Protein AF-K1MKS0-F1 (afdb_monomer_lite)

Foldseek 3Di:
DDWDAAPQVRDIGDLVQFDWDQDPVVRDIDGDNHGPVRVVVVVVVVVVVVCVVCVVVVVVVVVVVCVVCVVVVVVVVVVVLVVCVVVVPLVNLLVVCCVPVVDDPCPVDVVVSVVSVVVVVVVVVVVVCVVPVPD

pLDDT: mean 91.1, std 7.2, range [54.47, 96.5]

Radius of gyration: 26.0 Å; chains: 1; bounding box: 53×48×71 Å

Organism: NCBI:txid883096

Sequence (135 aa):
MKQKKCPICNEVKSIESFDRYFSKERQKYRPQNYCKSCMRIEANRRAKAYYQKNKQKVLTYAKAYRERNKQVLTEKSKLKKRKYRTILKDCYVRTLIKNRDNYENILSEPKMIELYKANILLQRIKRKINKYGKK

Secondary structure (DSSP, 8-state):
--EEE-TTT--EEEGGGS-EEEETTTTEEEE-SS-HHHHHHHHHHHHHHHHHHTHHHHHHHHHHHHHHTHHHHHHHHHHHHHHHHHHT-HHHHHHHHHHHH----TTS-HHHHHHHHHHHHHHHHHHHHHHHS--

Structure (mmCIF, N/CA/C/O backbone):
data_AF-K1MKS0-F1
#
_entry.id   AF-K1MKS0-F1
#
loop_
_atom_site.group_PDB
_atom_site.id
_atom_site.type_symbol
_atom_site.label_atom_id
_atom_site.label_alt_id
_atom_site.label_comp_id
_atom_site.label_asym_id
_atom_site.label_entity_id
_atom_site.label_seq_id
_atom_site.pdbx_PDB_ins_code
_atom_site.Cartn_x
_atom_site.Cartn_y
_atom_site.Cartn_z
_atom_site.occupancy
_atom_site.B_iso_or_equiv
_atom_site.auth_seq_id
_atom_site.auth_comp_id
_atom_site.auth_asym_id
_atom_site.auth_atom_id
_atom_site.pdbx_PDB_model_num
ATOM 1 N N . MET A 1 1 ? 9.350 -27.139 -28.343 1.00 65.94 1 MET A N 1
ATOM 2 C CA . MET A 1 1 ? 8.797 -26.003 -27.559 1.00 65.94 1 MET A CA 1
ATOM 3 C C . MET A 1 1 ? 9.319 -24.684 -28.124 1.00 65.94 1 MET A C 1
ATOM 5 O O . MET A 1 1 ? 10.486 -24.633 -28.482 1.00 65.94 1 MET A O 1
ATOM 9 N N . LYS A 1 2 ? 8.501 -23.623 -28.228 1.00 85.75 2 LYS A N 1
ATOM 10 C CA . LYS A 1 2 ? 8.979 -22.312 -28.721 1.00 85.75 2 LYS A CA 1
ATOM 11 C C . LYS A 1 2 ? 9.897 -21.661 -27.675 1.00 85.75 2 LYS A C 1
ATOM 13 O O . LYS A 1 2 ? 9.498 -21.516 -26.519 1.00 85.75 2 LYS A O 1
ATOM 18 N N . GLN A 1 3 ? 11.100 -21.269 -28.084 1.00 91.56 3 GLN A N 1
ATOM 19 C CA . GLN A 1 3 ? 12.106 -20.629 -27.231 1.00 91.56 3 GLN A CA 1
ATOM 20 C C . GLN A 1 3 ? 12.402 -19.206 -27.721 1.00 91.56 3 GLN A C 1
ATOM 22 O O . GLN A 1 3 ? 12.195 -18.884 -28.891 1.00 91.56 3 GLN A O 1
ATOM 27 N N . LYS A 1 4 ? 12.851 -18.335 -26.814 1.00 92.06 4 LYS A N 1
ATOM 28 C CA . LYS A 1 4 ? 13.205 -16.941 -27.101 1.00 92.06 4 LYS A CA 1
ATOM 29 C C . LYS A 1 4 ? 14.410 -16.527 -26.259 1.00 92.06 4 LYS A C 1
ATOM 31 O O . LYS A 1 4 ? 14.463 -16.819 -25.065 1.00 92.06 4 LYS A O 1
ATOM 36 N N . LYS A 1 5 ? 15.358 -15.811 -26.870 1.00 93.12 5 LYS A N 1
ATOM 37 C CA . LYS A 1 5 ? 16.501 -15.206 -26.171 1.00 93.12 5 LYS A CA 1
ATOM 38 C C . LYS A 1 5 ? 16.090 -13.880 -25.536 1.00 93.12 5 LYS A C 1
ATOM 40 O O . LYS A 1 5 ? 15.465 -13.046 -26.193 1.00 93.12 5 LYS A O 1
ATOM 45 N N . CYS A 1 6 ? 16.429 -13.677 -24.265 1.00 92.75 6 CYS A N 1
ATOM 46 C CA . CYS A 1 6 ? 16.228 -12.383 -23.617 1.00 92.75 6 CYS A CA 1
ATOM 47 C C . CYS A 1 6 ? 17.426 -11.451 -23.882 1.00 92.75 6 CYS A C 1
ATOM 49 O O . CYS A 1 6 ? 18.541 -11.836 -23.553 1.00 92.75 6 CYS A O 1
ATOM 51 N N . PRO A 1 7 ? 17.226 -10.211 -24.372 1.00 91.75 7 PRO A N 1
ATOM 52 C CA . PRO A 1 7 ? 18.323 -9.262 -24.615 1.00 91.75 7 PRO A CA 1
ATOM 53 C C . PRO A 1 7 ? 19.055 -8.753 -23.364 1.00 91.75 7 PRO A C 1
ATOM 55 O O . PRO A 1 7 ? 20.118 -8.163 -23.483 1.00 91.75 7 PRO A O 1
ATOM 58 N N . ILE A 1 8 ? 18.467 -8.912 -22.172 1.00 90.38 8 ILE A N 1
ATOM 59 C CA . ILE A 1 8 ? 19.038 -8.388 -20.920 1.00 90.38 8 ILE A CA 1
ATOM 60 C C . ILE A 1 8 ? 19.974 -9.417 -20.286 1.00 90.38 8 ILE A C 1
ATOM 62 O O . ILE A 1 8 ? 21.105 -9.091 -19.955 1.00 90.38 8 ILE A O 1
ATOM 66 N N . CYS A 1 9 ? 19.506 -10.657 -20.108 1.00 92.50 9 CYS A N 1
ATOM 67 C CA . CYS A 1 9 ? 20.315 -11.722 -19.507 1.00 92.50 9 CYS A CA 1
ATOM 68 C C . CYS A 1 9 ? 21.022 -12.609 -20.540 1.00 92.50 9 CYS A C 1
ATOM 70 O O . CYS A 1 9 ? 21.768 -13.495 -20.156 1.00 92.50 9 CYS A O 1
ATOM 72 N N . ASN A 1 10 ? 20.773 -12.410 -21.839 1.00 92.38 10 ASN A N 1
ATOM 73 C CA . ASN A 1 10 ? 21.338 -13.185 -22.950 1.00 92.38 10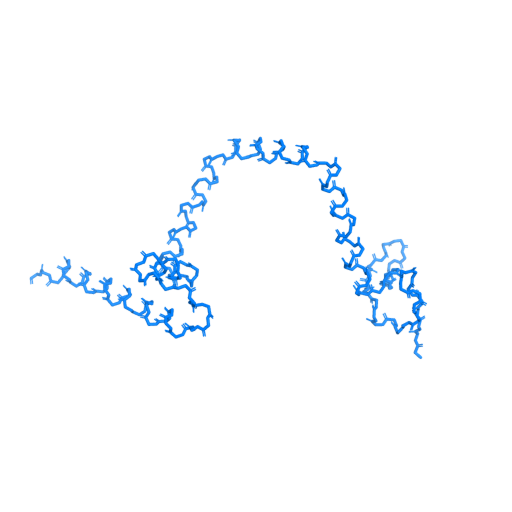 ASN A CA 1
ATOM 74 C C . ASN A 1 10 ? 21.103 -14.707 -22.917 1.00 92.38 10 ASN A C 1
ATOM 76 O O . ASN A 1 10 ? 21.620 -15.422 -23.770 1.00 92.38 10 ASN A O 1
ATOM 80 N N . GLU A 1 11 ? 20.248 -15.198 -22.027 1.00 93.19 11 GLU A N 1
ATOM 81 C CA . GLU A 1 11 ? 19.859 -16.606 -21.945 1.00 93.19 11 GLU A CA 1
ATOM 82 C C . GLU A 1 11 ? 18.701 -16.931 -22.902 1.00 93.19 11 GLU A C 1
ATOM 84 O O . GLU A 1 11 ? 17.778 -16.126 -23.104 1.00 93.19 11 GLU A O 1
ATOM 89 N N . VAL A 1 12 ? 18.720 -18.147 -23.455 1.00 93.50 12 VAL A N 1
ATOM 90 C CA . VAL A 1 12 ? 17.604 -18.730 -24.210 1.00 93.50 12 VAL A CA 1
ATOM 91 C C . VAL A 1 12 ? 16.639 -19.384 -23.225 1.00 93.50 12 VAL A C 1
ATOM 93 O O . VAL A 1 12 ? 17.030 -20.247 -22.447 1.00 93.50 12 VAL A O 1
ATOM 96 N N . LYS A 1 13 ? 15.371 -18.963 -23.236 1.00 92.69 13 LYS A N 1
ATOM 97 C CA . LYS A 1 13 ? 14.342 -19.466 -22.315 1.00 92.69 13 LYS A CA 1
ATOM 98 C C . LYS A 1 13 ? 13.095 -19.920 -23.062 1.00 92.69 13 LYS A C 1
ATOM 100 O O . LYS A 1 13 ? 12.857 -19.520 -24.204 1.00 92.69 13 LYS A O 1
ATOM 105 N N . SER A 1 14 ? 12.262 -20.725 -22.400 1.00 93.81 14 SER A N 1
ATOM 106 C CA . SER A 1 14 ? 10.932 -21.077 -22.917 1.00 93.81 14 SER A CA 1
ATOM 107 C C . SER A 1 14 ? 10.058 -19.823 -23.053 1.00 93.81 14 SER A C 1
ATOM 109 O O . SER A 1 14 ? 10.209 -18.861 -22.294 1.00 93.81 14 SER A O 1
ATOM 111 N N . ILE A 1 15 ? 9.108 -19.830 -23.992 1.00 91.56 15 ILE A N 1
ATOM 112 C CA . ILE A 1 15 ? 8.195 -18.697 -24.210 1.00 91.56 15 ILE A CA 1
ATOM 113 C C . ILE A 1 15 ? 7.349 -18.344 -22.970 1.00 91.56 15 ILE A C 1
ATOM 115 O O . ILE A 1 15 ? 6.889 -17.213 -22.847 1.00 91.56 15 ILE A O 1
ATOM 119 N N . GLU A 1 16 ? 7.138 -19.290 -22.054 1.00 91.44 16 GLU A N 1
ATOM 120 C CA . GLU A 1 16 ? 6.330 -19.118 -20.835 1.00 91.44 16 GLU A CA 1
ATOM 121 C C . GLU A 1 16 ? 7.027 -18.237 -19.794 1.00 91.44 16 GLU A C 1
ATOM 123 O O . GLU A 1 16 ? 6.381 -17.588 -18.967 1.00 91.44 16 GLU A O 1
ATOM 128 N N . SER A 1 17 ? 8.356 -18.150 -19.883 1.00 92.19 17 SER A N 1
ATOM 129 C CA . SER A 1 17 ? 9.182 -17.255 -19.070 1.00 92.19 17 SER A CA 1
ATOM 130 C C . SER A 1 17 ? 9.073 -15.776 -19.479 1.00 92.19 17 SER A C 1
ATOM 132 O O . SER A 1 17 ? 9.716 -14.916 -18.869 1.00 92.19 17 SER A O 1
ATOM 134 N N . PHE A 1 18 ? 8.249 -15.465 -20.487 1.00 94.31 18 PHE A N 1
ATOM 135 C CA . PHE A 1 18 ? 7.948 -14.120 -20.971 1.00 94.31 18 PHE A CA 1
ATOM 136 C C . PHE A 1 18 ? 6.461 -13.825 -20.755 1.00 94.31 18 PHE A C 1
ATOM 138 O O . PHE A 1 18 ? 5.598 -14.644 -21.075 1.00 94.31 18 PHE A O 1
ATOM 145 N N . ASP A 1 19 ? 6.142 -12.643 -20.228 1.00 92.69 19 ASP A N 1
ATOM 146 C CA . ASP A 1 19 ? 4.749 -12.192 -20.171 1.00 92.69 19 ASP A CA 1
ATOM 147 C C . ASP A 1 19 ? 4.206 -11.931 -21.576 1.00 92.69 19 ASP A C 1
ATOM 149 O O . ASP A 1 19 ? 4.962 -11.698 -22.521 1.00 92.69 19 ASP A O 1
ATOM 153 N N . ARG A 1 20 ? 2.883 -11.969 -21.729 1.00 93.44 20 ARG A N 1
ATOM 154 C CA . ARG A 1 20 ? 2.216 -11.688 -23.002 1.00 93.44 20 ARG A CA 1
ATOM 155 C C . ARG A 1 20 ? 1.560 -10.313 -22.956 1.00 93.44 20 ARG A C 1
ATOM 157 O O . ARG A 1 20 ? 0.990 -9.930 -21.943 1.00 93.44 20 ARG A O 1
ATOM 164 N N . TYR A 1 21 ? 1.613 -9.588 -24.065 1.00 92.94 21 TYR A N 1
ATOM 165 C CA . TYR A 1 21 ? 0.864 -8.352 -24.266 1.00 92.94 21 TYR A CA 1
ATOM 166 C C . TYR A 1 21 ? -0.021 -8.467 -25.498 1.00 92.94 21 TYR A C 1
ATOM 168 O O . TYR A 1 21 ? 0.303 -9.185 -26.445 1.00 92.94 21 TYR A O 1
ATOM 176 N N . PHE A 1 22 ? -1.145 -7.761 -25.483 1.00 96.31 22 PHE A N 1
ATOM 177 C CA . PHE A 1 22 ? -2.039 -7.695 -26.627 1.00 96.31 22 PHE A CA 1
ATOM 178 C C . PHE A 1 22 ? -1.531 -6.651 -27.630 1.00 96.31 22 PHE A C 1
ATOM 180 O O . PHE A 1 22 ? -1.387 -5.476 -27.292 1.00 96.31 22 PHE A O 1
ATOM 187 N N . SER A 1 23 ? -1.234 -7.072 -28.861 1.00 95.56 23 SER A N 1
ATOM 188 C CA . SER A 1 23 ? -0.845 -6.175 -29.953 1.00 95.56 23 SER A CA 1
ATOM 189 C C . SER A 1 23 ? -2.092 -5.759 -30.724 1.00 95.56 23 SER A C 1
ATOM 191 O O . SER A 1 23 ? -2.660 -6.581 -31.439 1.00 95.56 23 SER A O 1
ATOM 193 N N . LYS A 1 24 ? -2.495 -4.487 -30.594 1.00 95.25 24 LYS A N 1
ATOM 194 C CA . LYS A 1 24 ? -3.683 -3.937 -31.271 1.00 95.25 24 LYS A CA 1
ATOM 195 C C . LYS A 1 24 ? -3.571 -4.007 -32.796 1.00 95.25 24 LYS A C 1
ATOM 197 O O . LYS A 1 24 ? -4.485 -4.489 -33.446 1.00 95.25 24 LYS A O 1
ATOM 202 N N . GLU A 1 25 ? -2.426 -3.623 -33.356 1.00 95.75 25 GLU A N 1
ATOM 203 C CA . GLU A 1 25 ? -2.168 -3.665 -34.808 1.00 95.75 25 GLU A CA 1
ATOM 204 C C . GLU A 1 25 ? -2.350 -5.060 -35.416 1.00 95.75 25 GLU A C 1
ATOM 206 O O . GLU A 1 25 ? -2.732 -5.201 -36.569 1.00 95.75 25 GLU A O 1
ATOM 211 N N . ARG A 1 26 ? -2.050 -6.110 -34.645 1.00 93.75 26 ARG A N 1
ATOM 212 C CA . ARG A 1 26 ? -2.055 -7.500 -35.122 1.00 93.75 26 ARG A CA 1
ATOM 213 C C . ARG A 1 26 ? -3.173 -8.339 -34.513 1.00 93.75 26 ARG A C 1
ATOM 215 O O . ARG A 1 26 ? -3.182 -9.545 -34.740 1.00 93.75 26 ARG A O 1
ATOM 222 N N . GLN A 1 27 ? -4.023 -7.724 -33.688 1.00 95.62 27 GLN A N 1
ATOM 223 C CA . GLN A 1 27 ? -5.137 -8.342 -32.964 1.00 95.62 27 GLN A CA 1
ATOM 224 C C . GLN A 1 27 ? -4.784 -9.692 -32.302 1.00 95.62 27 GLN A C 1
ATOM 226 O O . GLN A 1 27 ? -5.560 -10.642 -32.335 1.00 95.62 27 GLN A O 1
ATOM 231 N N . LYS A 1 28 ? -3.584 -9.813 -31.707 1.00 96.38 28 LYS A N 1
ATOM 232 C CA . LYS A 1 28 ? -3.138 -11.058 -31.048 1.00 96.38 28 LYS A CA 1
ATOM 233 C C . LYS A 1 28 ? -2.183 -10.839 -29.883 1.00 96.38 28 LYS A C 1
ATOM 235 O O . LYS A 1 28 ? -1.435 -9.857 -29.841 1.00 96.38 28 LYS A O 1
ATOM 240 N N . TYR A 1 29 ? -2.152 -11.804 -28.963 1.00 95.12 29 TYR A N 1
ATOM 241 C CA . TYR A 1 29 ? -1.191 -11.830 -27.862 1.00 95.12 29 TYR A CA 1
ATOM 242 C C . TYR A 1 29 ? 0.212 -12.198 -28.342 1.00 95.12 29 TYR A C 1
ATOM 244 O O . TYR A 1 29 ? 0.409 -13.148 -29.102 1.00 95.12 29 TYR A O 1
ATOM 252 N N . ARG A 1 30 ? 1.208 -11.452 -27.863 1.00 93.50 30 ARG A N 1
ATOM 253 C CA . ARG A 1 30 ? 2.621 -11.644 -28.191 1.00 93.50 30 ARG A CA 1
ATOM 254 C C . ARG A 1 30 ? 3.472 -11.683 -26.928 1.00 93.50 30 ARG A C 1
ATOM 256 O O . ARG A 1 30 ? 3.180 -10.953 -25.985 1.00 93.50 30 ARG A O 1
ATOM 263 N N . PRO A 1 31 ? 4.535 -12.497 -26.901 1.00 92.81 31 PRO A N 1
ATOM 264 C CA . PRO A 1 31 ? 5.480 -12.489 -25.796 1.00 92.81 31 PRO A CA 1
ATOM 265 C C . PRO A 1 31 ? 6.270 -11.175 -25.778 1.00 92.81 31 PRO A C 1
ATOM 267 O O . PRO A 1 31 ? 6.756 -10.714 -26.815 1.00 92.81 31 PRO A O 1
ATOM 270 N N . GLN A 1 32 ? 6.431 -10.612 -24.586 1.00 91.75 32 GLN A N 1
ATOM 271 C CA . GLN A 1 32 ? 7.256 -9.445 -24.291 1.00 91.75 32 GLN A CA 1
ATOM 272 C C . GLN A 1 32 ? 8.715 -9.660 -24.703 1.00 91.75 32 GLN A C 1
ATOM 274 O O . GLN A 1 32 ? 9.177 -10.792 -24.861 1.00 91.75 32 GLN A O 1
ATOM 279 N N . ASN A 1 33 ? 9.463 -8.569 -24.877 1.00 90.88 33 ASN A N 1
ATOM 280 C CA . ASN A 1 33 ? 10.874 -8.622 -25.285 1.00 90.88 33 ASN A CA 1
ATOM 281 C C . ASN A 1 33 ? 11.794 -9.188 -24.201 1.00 90.88 33 ASN A C 1
ATOM 283 O O . ASN A 1 33 ? 12.753 -9.890 -24.518 1.00 90.88 33 ASN A O 1
ATOM 287 N N . TYR A 1 34 ? 11.485 -8.919 -22.936 1.00 92.81 34 TYR A N 1
ATOM 288 C CA . TYR A 1 34 ? 12.316 -9.303 -21.803 1.00 92.81 34 TYR A CA 1
ATOM 289 C C . TYR A 1 34 ? 11.687 -10.445 -21.014 1.00 92.81 34 TYR A C 1
ATOM 291 O O . TYR A 1 34 ? 10.464 -10.548 -20.919 1.00 92.81 34 TYR A O 1
ATOM 299 N N . CYS A 1 35 ? 12.542 -11.280 -20.425 1.00 93.69 35 CYS A N 1
ATOM 300 C CA . CYS A 1 35 ? 12.118 -12.325 -19.506 1.00 93.69 35 CYS A CA 1
ATOM 301 C C . CYS A 1 35 ? 11.422 -11.705 -18.279 1.00 93.69 35 CYS A C 1
ATOM 303 O O . CYS A 1 35 ? 11.742 -10.572 -17.916 1.00 93.69 35 CYS A O 1
ATOM 305 N N . LYS A 1 36 ? 10.504 -12.414 -17.607 1.00 92.50 36 LYS A N 1
ATOM 306 C CA . LYS A 1 36 ? 9.743 -11.860 -16.461 1.00 92.50 36 LYS A CA 1
ATOM 307 C C . LYS A 1 36 ? 10.640 -11.288 -15.357 1.00 92.50 36 LYS A C 1
ATOM 309 O O . LYS A 1 36 ? 10.396 -10.183 -14.872 1.00 92.50 36 LYS A O 1
ATOM 314 N N . SER A 1 37 ? 11.709 -12.001 -14.992 1.00 91.81 37 SER A N 1
ATOM 315 C CA . SER A 1 37 ? 12.665 -11.527 -13.981 1.00 91.81 37 SER A CA 1
ATOM 316 C C . SER A 1 37 ? 13.410 -10.272 -14.449 1.00 91.81 37 SER A C 1
ATOM 318 O O . SER A 1 37 ? 13.439 -9.267 -13.739 1.00 91.81 37 SER A O 1
ATOM 320 N N . CYS A 1 38 ? 13.919 -10.296 -15.680 1.00 93.75 38 CYS A N 1
ATOM 321 C CA . CYS A 1 38 ? 14.634 -9.198 -16.327 1.00 93.75 38 CYS A CA 1
ATOM 322 C C . CYS A 1 38 ? 13.766 -7.935 -16.455 1.00 93.75 38 CYS A C 1
ATOM 324 O O . CYS A 1 38 ? 14.209 -6.826 -16.165 1.00 93.75 38 CYS A O 1
ATOM 326 N N . MET A 1 39 ? 12.507 -8.107 -16.868 1.00 91.19 39 MET A N 1
ATOM 327 C CA . MET A 1 39 ? 11.550 -7.027 -17.089 1.00 91.19 39 MET A CA 1
ATOM 328 C C . MET A 1 39 ? 11.315 -6.227 -15.809 1.00 91.19 39 MET A C 1
ATOM 330 O O . MET A 1 39 ? 11.332 -4.997 -15.844 1.00 91.19 39 MET A O 1
ATOM 334 N N . ARG A 1 40 ? 11.120 -6.914 -14.676 1.00 88.69 40 ARG A N 1
ATOM 335 C CA . ARG A 1 40 ? 10.876 -6.257 -13.387 1.00 88.69 40 ARG A CA 1
ATOM 336 C C . ARG A 1 40 ? 12.095 -5.473 -12.907 1.00 88.69 40 ARG A C 1
ATOM 338 O O . ARG A 1 40 ? 11.946 -4.343 -12.447 1.00 88.69 40 ARG A O 1
ATOM 345 N N . ILE A 1 41 ? 13.289 -6.050 -13.044 1.00 91.88 41 ILE A N 1
ATOM 346 C CA . ILE A 1 41 ? 14.549 -5.384 -12.684 1.00 91.88 41 ILE A CA 1
ATOM 347 C C . ILE A 1 41 ? 14.725 -4.112 -13.519 1.00 91.88 41 ILE A C 1
ATOM 349 O O . ILE A 1 41 ? 14.949 -3.033 -12.970 1.00 91.88 41 ILE A O 1
ATOM 353 N N . GLU A 1 42 ? 14.539 -4.213 -14.833 1.00 91.00 42 GLU A N 1
ATOM 354 C CA . GLU A 1 42 ? 14.724 -3.085 -15.741 1.00 91.00 42 GLU A CA 1
ATOM 355 C C . GLU A 1 42 ? 13.660 -1.994 -15.557 1.00 91.00 42 GLU A C 1
ATOM 357 O O . GLU A 1 42 ? 13.962 -0.800 -15.604 1.00 91.00 42 GLU A O 1
ATOM 362 N N . ALA A 1 43 ? 12.408 -2.376 -15.295 1.00 90.62 43 ALA A N 1
ATOM 363 C CA . ALA A 1 43 ? 11.352 -1.431 -14.945 1.00 90.62 43 ALA A CA 1
ATOM 364 C C . ALA A 1 43 ? 11.704 -0.643 -13.673 1.00 90.62 43 ALA A C 1
ATOM 366 O O . ALA A 1 43 ? 11.612 0.586 -13.670 1.00 90.62 43 ALA A O 1
ATOM 367 N N . ASN A 1 44 ? 12.187 -1.326 -12.629 1.00 92.88 44 ASN A N 1
ATOM 368 C CA . ASN A 1 44 ? 12.623 -0.686 -11.388 1.00 92.88 44 ASN A CA 1
ATOM 369 C C . ASN A 1 44 ? 13.823 0.244 -11.607 1.00 92.88 44 ASN A C 1
ATOM 371 O O . ASN A 1 44 ? 13.842 1.354 -11.073 1.00 92.88 44 ASN A O 1
ATOM 375 N N . ARG A 1 45 ? 14.802 -0.174 -12.421 1.00 94.25 45 ARG A N 1
ATOM 376 C CA . ARG A 1 45 ? 15.973 0.643 -12.770 1.00 94.25 45 ARG A CA 1
ATOM 377 C C . ARG A 1 45 ? 15.553 1.948 -13.446 1.00 94.25 45 ARG A C 1
ATOM 379 O O . ARG A 1 45 ? 15.934 3.024 -12.985 1.00 94.25 45 ARG A O 1
ATOM 386 N N . ARG A 1 46 ? 14.716 1.863 -14.486 1.00 93.31 46 ARG A N 1
ATOM 387 C CA . ARG A 1 46 ? 14.205 3.038 -15.214 1.00 93.31 46 ARG A CA 1
ATOM 388 C C . ARG A 1 46 ? 13.367 3.946 -14.320 1.00 93.31 46 ARG A C 1
ATOM 390 O O . ARG A 1 46 ? 13.558 5.159 -14.348 1.00 93.31 46 ARG A O 1
ATOM 397 N N . ALA A 1 47 ? 12.495 3.376 -13.489 1.00 94.56 47 ALA A N 1
ATOM 398 C CA . ALA A 1 47 ? 11.695 4.143 -12.537 1.00 94.56 47 ALA A CA 1
ATOM 399 C C . ALA A 1 47 ? 12.575 4.897 -11.526 1.00 94.56 47 ALA A C 1
ATOM 401 O O . ALA A 1 47 ? 12.356 6.085 -11.285 1.00 94.56 47 ALA A O 1
ATOM 402 N N . LYS A 1 48 ? 13.612 4.244 -10.981 1.00 95.44 48 LYS A N 1
ATOM 403 C CA . LYS A 1 48 ? 14.571 4.873 -10.061 1.00 95.44 48 LYS A CA 1
ATOM 404 C C . LYS A 1 48 ? 15.336 6.007 -10.744 1.00 95.44 48 LYS A C 1
ATOM 406 O O . LYS A 1 48 ? 15.420 7.093 -10.178 1.00 95.44 48 LYS A O 1
ATOM 411 N N . ALA A 1 49 ? 15.845 5.785 -11.956 1.00 95.75 49 ALA A N 1
ATOM 412 C CA . ALA A 1 49 ? 16.552 6.809 -12.726 1.00 95.75 49 ALA A CA 1
ATOM 413 C C . ALA A 1 49 ? 15.655 8.022 -13.024 1.00 95.75 49 ALA A C 1
ATOM 415 O O . ALA A 1 49 ? 16.053 9.165 -12.795 1.00 95.75 49 ALA A O 1
ATOM 416 N N . TYR A 1 50 ? 14.412 7.778 -13.452 1.00 95.38 50 TYR A N 1
ATOM 417 C CA . TYR A 1 50 ? 13.428 8.833 -13.679 1.00 95.38 50 TYR A CA 1
ATOM 418 C C . TYR A 1 50 ? 13.134 9.623 -12.401 1.00 95.38 50 TYR A C 1
ATOM 420 O O . TYR A 1 50 ? 13.133 10.855 -12.433 1.00 95.38 50 TYR A O 1
ATOM 428 N N . TYR A 1 51 ? 12.914 8.934 -11.276 1.00 94.69 51 TYR A N 1
ATOM 429 C CA . TYR A 1 51 ? 12.650 9.585 -9.996 1.00 94.69 51 TYR A CA 1
ATOM 430 C C . TYR A 1 51 ? 13.826 10.450 -9.550 1.00 94.69 51 TYR A C 1
ATOM 432 O O . TYR A 1 51 ? 13.600 11.584 -9.150 1.00 94.69 51 TYR A O 1
ATOM 440 N N . GLN A 1 52 ? 15.069 9.970 -9.657 1.00 95.31 52 GLN A N 1
ATOM 441 C CA . GLN A 1 52 ? 16.237 10.771 -9.276 1.00 95.31 52 GLN A CA 1
ATOM 442 C C . GLN A 1 52 ? 16.383 12.014 -10.160 1.00 95.31 52 GLN A C 1
ATOM 444 O O . GLN A 1 52 ? 16.530 13.116 -9.637 1.00 95.31 52 GLN A O 1
ATOM 449 N N . LYS A 1 53 ? 16.233 11.867 -11.483 1.00 96.44 53 LYS A N 1
ATOM 450 C CA . LYS A 1 53 ? 16.299 12.993 -12.429 1.00 96.44 53 LYS A CA 1
ATOM 451 C C . LYS A 1 53 ? 15.194 14.033 -12.197 1.00 96.44 53 LYS A C 1
ATOM 453 O O . LYS A 1 53 ? 15.410 15.219 -12.411 1.00 96.44 53 LYS A O 1
ATOM 458 N N . ASN A 1 54 ? 14.009 13.603 -11.762 1.00 95.31 54 ASN A N 1
ATOM 459 C CA . ASN A 1 54 ? 12.834 14.467 -11.600 1.00 95.31 54 ASN A CA 1
ATOM 460 C C . ASN A 1 54 ? 12.447 14.705 -10.136 1.00 95.31 54 ASN A C 1
ATOM 462 O O . ASN A 1 54 ? 11.345 15.187 -9.867 1.00 95.31 54 ASN A O 1
ATOM 466 N N . LYS A 1 55 ? 13.332 14.381 -9.186 1.00 94.62 55 LYS A N 1
ATOM 467 C CA . LYS A 1 55 ? 13.022 14.334 -7.751 1.00 94.62 55 LYS A CA 1
ATOM 468 C C . LYS A 1 55 ? 12.375 15.627 -7.272 1.00 94.62 55 LYS A C 1
ATOM 470 O O . LYS A 1 55 ? 11.322 15.592 -6.643 1.00 94.62 55 LYS A O 1
ATOM 475 N N . GLN A 1 56 ? 12.954 16.766 -7.648 1.00 94.69 56 GLN A N 1
ATOM 476 C CA . GLN A 1 56 ? 12.445 18.069 -7.236 1.00 94.69 56 GLN A CA 1
ATOM 477 C C . GLN A 1 56 ? 11.047 18.350 -7.795 1.00 94.69 56 GLN A C 1
ATOM 479 O O . GLN A 1 56 ? 10.168 18.746 -7.036 1.00 94.69 56 GLN A O 1
ATOM 484 N N . LYS A 1 57 ? 10.804 18.069 -9.083 1.00 94.88 57 LYS A N 1
ATOM 485 C CA . LYS A 1 57 ? 9.483 18.238 -9.717 1.00 94.88 57 LYS A CA 1
ATOM 486 C C . LYS A 1 57 ? 8.415 17.356 -9.063 1.00 94.88 57 LYS A C 1
ATOM 488 O O . LYS A 1 57 ? 7.283 17.787 -8.865 1.00 94.88 57 LYS A O 1
ATOM 493 N N . VAL A 1 58 ? 8.773 16.124 -8.700 1.00 92.88 58 VAL A N 1
ATOM 494 C CA . VAL A 1 58 ? 7.861 15.204 -8.003 1.00 92.88 58 VAL A CA 1
ATOM 495 C C . VAL A 1 58 ? 7.533 15.721 -6.602 1.00 92.88 58 VAL A C 1
ATOM 497 O O . VAL A 1 58 ? 6.369 15.708 -6.203 1.00 92.88 58 VAL A O 1
ATOM 500 N N . LEU A 1 59 ? 8.532 16.205 -5.860 1.00 94.44 59 LEU A N 1
ATOM 501 C CA . LEU A 1 59 ? 8.336 16.740 -4.512 1.00 94.44 59 LEU A CA 1
ATOM 502 C C . LEU A 1 59 ? 7.506 18.030 -4.513 1.00 94.44 59 LEU A C 1
ATOM 504 O O . LEU A 1 59 ? 6.606 18.166 -3.682 1.00 94.44 59 LEU A O 1
ATOM 508 N N . THR A 1 60 ? 7.752 18.949 -5.451 1.00 96.50 60 THR A N 1
ATOM 509 C CA . THR A 1 60 ? 6.971 20.190 -5.572 1.00 96.50 60 THR A CA 1
ATOM 510 C C . THR A 1 60 ? 5.522 19.893 -5.929 1.00 96.50 60 THR A C 1
ATOM 512 O O . THR A 1 60 ? 4.615 20.385 -5.256 1.00 96.50 60 THR A O 1
ATOM 515 N N . TYR A 1 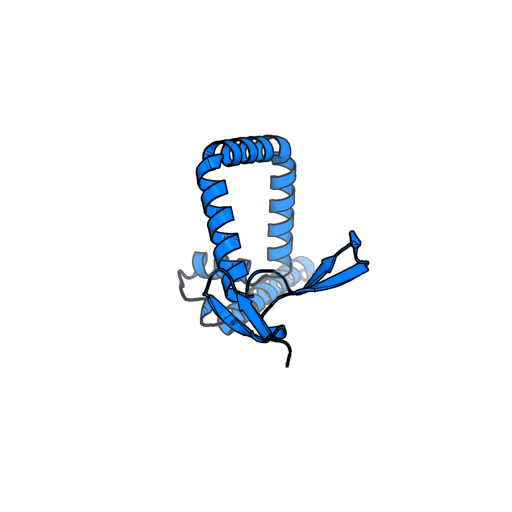61 ? 5.289 19.014 -6.908 1.00 95.12 61 TYR A N 1
ATOM 516 C CA . TYR A 1 61 ? 3.946 18.566 -7.260 1.00 95.12 61 TYR A CA 1
ATOM 517 C C . TYR A 1 61 ? 3.238 17.899 -6.072 1.00 95.12 61 TYR A C 1
ATOM 519 O O . TYR A 1 61 ? 2.089 18.222 -5.769 1.00 95.12 61 TYR A O 1
ATOM 527 N N . ALA A 1 62 ? 3.925 17.008 -5.350 1.00 94.12 62 ALA A N 1
ATOM 528 C CA . ALA A 1 62 ? 3.367 16.331 -4.183 1.00 94.12 62 ALA A CA 1
ATOM 529 C C . ALA A 1 62 ? 2.992 17.313 -3.061 1.00 94.12 62 ALA A C 1
ATOM 531 O O . ALA A 1 62 ? 1.930 17.161 -2.452 1.00 94.12 62 ALA A O 1
ATOM 532 N N . LYS A 1 63 ? 3.824 18.331 -2.802 1.00 95.81 63 LYS A N 1
ATOM 533 C CA . LYS A 1 63 ? 3.526 19.387 -1.824 1.00 95.81 63 LYS A CA 1
ATOM 534 C C . LYS A 1 63 ? 2.310 20.205 -2.260 1.00 95.81 63 LYS A C 1
ATOM 536 O O . LYS A 1 63 ? 1.358 20.316 -1.494 1.00 95.81 63 LYS A O 1
ATOM 541 N N . ALA A 1 64 ? 2.286 20.677 -3.506 1.00 96.50 64 ALA A N 1
ATOM 542 C CA . ALA A 1 64 ? 1.163 21.439 -4.052 1.00 96.50 64 ALA A CA 1
ATOM 543 C C . ALA A 1 64 ? -0.151 20.639 -4.039 1.00 96.50 64 ALA A C 1
ATOM 545 O O . ALA A 1 64 ? -1.215 21.170 -3.726 1.00 96.50 64 ALA A O 1
ATOM 546 N N . TYR A 1 65 ? -0.097 19.340 -4.343 1.00 96.19 65 TYR A N 1
ATOM 547 C CA . TYR A 1 65 ? -1.253 18.457 -4.234 1.00 96.19 65 TYR A CA 1
ATOM 548 C C . TYR A 1 65 ? -1.744 18.336 -2.785 1.00 96.19 65 TYR A C 1
ATOM 550 O O . TYR A 1 65 ? -2.947 18.435 -2.546 1.00 96.19 65 TYR A O 1
ATOM 558 N N . ARG A 1 66 ? -0.836 18.140 -1.818 1.00 94.75 66 ARG A N 1
ATOM 559 C CA . ARG A 1 66 ? -1.194 18.026 -0.395 1.00 94.75 66 ARG A CA 1
ATOM 560 C C . ARG A 1 66 ? -1.816 19.302 0.153 1.00 94.75 66 ARG A C 1
ATOM 562 O O . ARG A 1 66 ? -2.817 19.187 0.847 1.00 94.75 66 ARG A O 1
ATOM 569 N N . GLU A 1 67 ? -1.278 20.472 -0.183 1.00 95.50 67 GLU A N 1
ATOM 570 C CA . GLU A 1 67 ? -1.848 21.748 0.266 1.00 95.50 67 GLU A CA 1
ATOM 571 C C . GLU A 1 67 ? -3.243 21.972 -0.324 1.00 95.50 67 GLU A C 1
ATOM 573 O O . GLU A 1 67 ? -4.196 22.185 0.424 1.00 95.50 67 GLU A O 1
ATOM 578 N N . ARG A 1 68 ? -3.411 21.785 -1.643 1.00 96.12 68 ARG A N 1
ATOM 579 C CA . ARG A 1 68 ? -4.726 21.918 -2.301 1.00 96.12 68 ARG A CA 1
ATOM 580 C C . ARG A 1 68 ? -5.777 20.945 -1.764 1.00 96.12 68 ARG A C 1
ATOM 582 O O . ARG A 1 68 ? -6.955 21.267 -1.742 1.00 96.12 68 ARG A O 1
ATOM 589 N N . ASN A 1 69 ? -5.364 19.756 -1.327 1.00 96.06 69 ASN A N 1
ATOM 590 C CA . ASN A 1 69 ? -6.273 18.702 -0.863 1.00 96.06 69 ASN A CA 1
ATOM 591 C C . ASN A 1 69 ? -6.239 18.496 0.659 1.00 96.06 69 ASN A C 1
ATOM 593 O O . ASN A 1 69 ? -6.712 17.468 1.150 1.00 96.06 69 ASN A O 1
ATOM 597 N N . LYS A 1 70 ? -5.671 19.435 1.425 1.00 94.94 70 LYS A N 1
ATOM 598 C CA . LYS A 1 70 ? -5.365 19.262 2.854 1.00 94.94 70 LYS A CA 1
ATOM 599 C C . LYS A 1 70 ? -6.578 18.843 3.681 1.00 94.94 70 LYS A C 1
ATOM 601 O O . LYS A 1 70 ? -6.491 17.894 4.464 1.00 94.94 70 LYS A O 1
ATOM 606 N N . GLN A 1 71 ? -7.715 19.502 3.476 1.00 95.12 71 GLN A N 1
ATOM 607 C CA . GLN A 1 71 ? -8.958 19.201 4.191 1.00 95.12 71 GLN A CA 1
ATOM 608 C C . GLN A 1 71 ? -9.482 17.801 3.838 1.00 95.12 71 GLN A C 1
ATOM 610 O O . GLN A 1 71 ? -9.691 16.978 4.727 1.00 95.12 71 GLN A O 1
ATOM 615 N N . VAL A 1 72 ? -9.576 17.473 2.544 1.00 96.38 72 VAL A N 1
ATOM 616 C CA . VAL A 1 72 ? -10.038 16.154 2.070 1.00 96.38 72 VAL A CA 1
ATOM 617 C C . VAL A 1 72 ? -9.143 15.027 2.590 1.00 96.38 72 VAL A C 1
ATOM 619 O O . VAL A 1 72 ? -9.632 13.991 3.043 1.00 96.38 72 VAL A O 1
ATOM 622 N N . LEU A 1 73 ? -7.822 15.214 2.555 1.00 94.50 73 LEU A N 1
ATOM 623 C CA . LEU A 1 73 ? -6.859 14.245 3.083 1.00 94.50 73 LEU A CA 1
ATOM 624 C C . LEU A 1 73 ? -7.003 14.071 4.600 1.00 94.50 73 LEU A C 1
ATOM 626 O O . LEU A 1 73 ? -6.908 12.948 5.101 1.00 94.50 73 LEU A O 1
ATOM 630 N N . THR A 1 74 ? -7.271 15.158 5.323 1.00 95.69 74 THR A N 1
ATOM 631 C CA . THR A 1 74 ? -7.497 15.138 6.772 1.00 95.69 74 THR A CA 1
ATOM 632 C C . THR A 1 74 ? -8.762 14.358 7.120 1.00 95.69 74 THR A C 1
ATOM 634 O O . THR A 1 74 ? -8.703 13.449 7.951 1.00 95.69 74 THR A O 1
ATOM 637 N N . GLU A 1 75 ? -9.875 14.614 6.435 1.00 96.50 75 GLU A N 1
ATOM 638 C CA . GLU A 1 75 ? -11.131 13.893 6.664 1.00 96.50 75 GLU A CA 1
ATOM 639 C C . GLU A 1 75 ? -11.030 12.415 6.279 1.00 96.50 75 GLU A C 1
ATOM 641 O O . GLU A 1 75 ? -11.398 11.535 7.063 1.00 96.50 75 GLU A O 1
ATOM 646 N N . LYS A 1 76 ? -10.403 12.100 5.137 1.00 95.38 76 LYS A N 1
ATOM 647 C CA . LYS A 1 76 ? -10.103 10.706 4.764 1.00 95.38 76 LYS A CA 1
ATOM 648 C C . LYS A 1 76 ? -9.239 10.011 5.820 1.00 95.38 76 LYS A C 1
ATOM 650 O O . LYS A 1 76 ? -9.474 8.844 6.139 1.00 95.38 76 LYS A O 1
ATOM 655 N N . SER A 1 77 ? -8.259 10.713 6.391 1.00 94.69 77 SER A N 1
ATOM 656 C CA . SER A 1 77 ? -7.413 10.192 7.470 1.00 94.69 77 SER A CA 1
ATOM 657 C C . SER A 1 77 ? -8.219 9.914 8.742 1.00 94.69 77 SER A C 1
ATOM 659 O O . SER A 1 77 ? -8.112 8.820 9.305 1.00 94.69 77 SER A O 1
ATOM 661 N N . LYS A 1 78 ? -9.087 10.843 9.167 1.00 95.62 78 LYS A N 1
ATOM 662 C CA . LYS A 1 78 ? -9.994 10.654 10.312 1.00 95.62 78 LYS A CA 1
ATOM 663 C C . LYS A 1 78 ? -10.924 9.460 10.099 1.00 95.62 78 LYS A C 1
ATOM 665 O O . LYS A 1 78 ? -11.009 8.596 10.973 1.00 95.62 78 LYS A O 1
ATOM 670 N N . LEU A 1 79 ? -11.551 9.355 8.927 1.00 96.31 79 LEU A N 1
ATOM 671 C CA . LEU A 1 79 ? -12.444 8.247 8.587 1.00 96.31 79 LEU A CA 1
ATOM 672 C C . LEU A 1 79 ? -11.708 6.902 8.612 1.00 96.31 79 LEU A C 1
ATOM 674 O O . LEU A 1 79 ? -12.189 5.940 9.211 1.00 96.31 79 LEU A O 1
ATOM 678 N N . LYS A 1 80 ? -10.504 6.842 8.032 1.00 95.06 80 LYS A N 1
ATOM 679 C CA . LYS A 1 80 ? -9.652 5.646 8.064 1.00 95.06 80 LYS A CA 1
ATOM 680 C C . LYS A 1 80 ? -9.304 5.245 9.499 1.00 95.06 80 LYS A C 1
ATOM 682 O O . LYS A 1 80 ? -9.452 4.075 9.848 1.00 95.06 80 LYS A O 1
ATOM 687 N N . LYS A 1 81 ? -8.895 6.201 10.343 1.00 93.19 81 LYS A N 1
ATOM 688 C CA . LYS A 1 81 ? -8.603 5.961 11.768 1.00 93.19 81 LYS A CA 1
ATOM 689 C C . LYS A 1 81 ? -9.840 5.460 12.518 1.00 93.19 81 LYS A C 1
ATOM 691 O O . LYS A 1 81 ? -9.740 4.489 13.267 1.00 93.19 81 LYS A O 1
ATOM 696 N N . ARG A 1 82 ? -11.012 6.060 12.278 1.00 95.12 82 ARG A N 1
ATOM 697 C CA . ARG A 1 82 ? -12.289 5.621 12.859 1.00 95.12 82 ARG A CA 1
ATOM 698 C C . ARG A 1 82 ? -12.617 4.190 12.445 1.00 95.12 82 ARG A C 1
ATOM 700 O O . ARG A 1 82 ? -12.837 3.365 13.325 1.00 95.12 82 ARG A O 1
ATOM 707 N N . LYS A 1 83 ? -12.557 3.877 11.145 1.00 96.25 83 LYS A N 1
ATOM 708 C CA . LYS A 1 83 ? -12.772 2.521 10.613 1.00 96.25 83 LYS A CA 1
ATOM 709 C C . LYS A 1 83 ? -11.821 1.510 11.250 1.00 96.25 83 LYS A C 1
ATOM 711 O O . LYS A 1 83 ? -12.242 0.434 11.647 1.00 96.25 83 LYS A O 1
ATOM 716 N N . TYR A 1 84 ? -10.539 1.846 11.375 1.00 95.50 84 TYR A N 1
ATOM 717 C CA . TYR A 1 84 ? -9.548 0.945 11.969 1.00 95.50 84 TYR A CA 1
ATOM 718 C C . TYR A 1 84 ? -9.823 0.686 13.450 1.00 95.50 84 TYR A C 1
ATOM 720 O O . TYR A 1 84 ? -9.675 -0.444 13.907 1.00 95.50 84 TYR A O 1
ATOM 728 N N . ARG A 1 85 ? -10.271 1.710 14.183 1.00 93.25 85 ARG A N 1
ATOM 729 C CA . ARG A 1 85 ? -10.674 1.588 15.585 1.00 93.25 85 ARG A CA 1
ATOM 730 C C . ARG A 1 85 ? -11.963 0.785 15.755 1.00 93.25 85 ARG A C 1
ATOM 732 O O . ARG A 1 85 ? -12.070 0.048 16.735 1.00 93.25 85 ARG A O 1
ATOM 739 N N . THR A 1 86 ? -12.944 0.922 14.862 1.00 92.50 86 THR A N 1
ATOM 740 C CA . THR A 1 86 ? -14.206 0.171 14.956 1.00 92.50 86 THR A CA 1
ATOM 741 C C . THR A 1 86 ? -13.977 -1.311 14.700 1.00 92.50 86 THR A C 1
ATOM 743 O O . THR A 1 86 ? -14.307 -2.104 15.576 1.00 92.50 86 THR A O 1
ATOM 746 N N . ILE A 1 87 ? -13.329 -1.660 13.582 1.00 94.25 87 ILE A N 1
ATOM 747 C CA . ILE A 1 87 ? -13.056 -3.057 13.195 1.00 94.25 87 ILE A CA 1
ATOM 748 C C . ILE A 1 87 ? -11.885 -3.689 13.958 1.00 94.25 87 ILE A C 1
ATOM 750 O O . ILE A 1 87 ? -11.617 -4.869 13.781 1.00 94.25 87 ILE A O 1
ATOM 754 N N . LEU A 1 88 ? -11.155 -2.899 14.755 1.00 94.50 88 LEU A N 1
ATOM 755 C CA . LEU A 1 88 ? -9.929 -3.309 15.447 1.00 94.50 88 LEU A CA 1
ATOM 756 C C . LEU A 1 88 ? -8.892 -3.921 14.498 1.00 94.50 88 LEU A C 1
ATOM 758 O O . LEU A 1 88 ? -8.415 -5.032 14.698 1.00 94.50 88 LEU A O 1
ATOM 762 N N . LYS A 1 89 ? -8.526 -3.176 13.451 1.00 93.94 89 LYS A N 1
ATOM 763 C CA . LYS A 1 89 ? -7.540 -3.638 12.465 1.00 93.94 89 LYS A CA 1
ATOM 764 C C . LYS A 1 89 ? -6.186 -3.929 13.126 1.00 93.94 89 LYS A C 1
ATOM 766 O O . LYS A 1 89 ? -5.735 -3.144 13.956 1.00 93.94 89 LYS A O 1
ATOM 771 N N . ASP A 1 90 ? -5.488 -4.969 12.677 1.00 92.31 90 ASP A N 1
ATOM 772 C CA . ASP A 1 90 ? -4.222 -5.442 13.264 1.00 92.31 90 ASP A CA 1
ATOM 773 C C . ASP A 1 90 ? -3.171 -4.347 13.393 1.00 92.31 90 ASP A C 1
ATOM 775 O O . ASP A 1 90 ? -2.551 -4.197 14.438 1.00 92.31 90 ASP A O 1
ATOM 779 N N . CYS A 1 91 ? -3.012 -3.516 12.359 1.00 89.69 91 CYS A N 1
ATOM 780 C CA . CYS A 1 91 ? -2.063 -2.407 12.402 1.00 89.69 91 CYS A CA 1
ATOM 781 C C . CYS A 1 91 ? -2.398 -1.386 13.500 1.00 89.69 91 CYS A C 1
ATOM 783 O O . CYS A 1 91 ? -1.492 -0.808 14.081 1.00 89.69 91 CYS A O 1
ATOM 785 N N . TYR A 1 92 ? -3.685 -1.166 13.791 1.00 92.38 92 TYR A N 1
ATOM 786 C CA . TYR A 1 92 ? -4.118 -0.278 14.869 1.00 92.38 92 TYR A CA 1
ATOM 787 C C . TYR A 1 92 ? -3.866 -0.909 16.241 1.00 92.38 92 TYR A C 1
ATOM 789 O O . TYR A 1 92 ? -3.329 -0.245 17.123 1.00 92.38 92 TYR A O 1
ATOM 797 N N . VAL A 1 93 ? -4.201 -2.191 16.405 1.00 91.88 93 VAL A N 1
ATOM 798 C CA . VAL A 1 93 ? -3.969 -2.934 17.653 1.00 91.88 93 VAL A CA 1
ATOM 799 C C . VAL A 1 93 ? -2.475 -3.027 17.959 1.00 91.88 93 VAL A C 1
ATOM 801 O O . VAL A 1 93 ? -2.068 -2.753 19.080 1.00 91.88 93 VAL A O 1
ATOM 804 N N . ARG A 1 94 ? -1.643 -3.282 16.946 1.00 90.75 94 ARG A N 1
ATOM 805 C CA . ARG A 1 94 ? -0.181 -3.274 17.061 1.00 90.75 94 ARG A CA 1
ATOM 806 C C . ARG A 1 94 ? 0.351 -1.944 17.587 1.00 90.75 94 ARG A C 1
ATOM 808 O O . ARG A 1 94 ? 1.181 -1.934 18.485 1.00 90.75 94 ARG A O 1
ATOM 815 N N . THR A 1 95 ? -0.135 -0.818 17.061 1.00 89.50 95 THR A N 1
ATOM 816 C CA . THR A 1 95 ? 0.255 0.503 17.575 1.00 89.50 95 THR A CA 1
ATOM 817 C C . THR A 1 95 ? -0.168 0.692 19.031 1.00 89.50 95 THR A C 1
ATOM 819 O O . THR A 1 95 ? 0.573 1.296 19.795 1.00 89.50 95 THR A O 1
ATOM 822 N N . LEU A 1 96 ? -1.330 0.171 19.441 1.00 90.38 96 LEU A N 1
ATOM 823 C CA . LEU A 1 96 ? -1.756 0.239 20.841 1.00 90.38 96 LEU A CA 1
ATOM 824 C C . LEU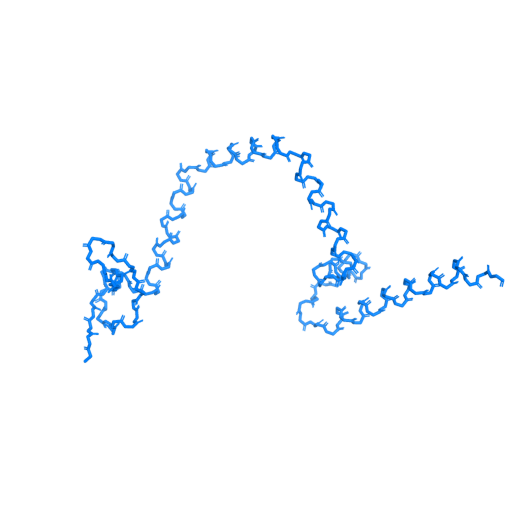 A 1 96 ? -0.854 -0.581 21.763 1.00 90.38 96 LEU A C 1
ATOM 826 O O . LEU A 1 96 ? -0.451 -0.048 22.788 1.00 90.38 96 LEU A O 1
ATOM 830 N N . ILE A 1 97 ? -0.543 -1.827 21.394 1.00 89.81 97 ILE A N 1
ATOM 831 C CA . ILE A 1 97 ? 0.346 -2.707 22.169 1.00 89.81 97 ILE A CA 1
ATOM 832 C C . ILE A 1 97 ? 1.719 -2.051 22.301 1.00 89.81 97 ILE A C 1
ATOM 834 O O . ILE A 1 97 ? 2.209 -1.875 23.410 1.00 89.81 97 ILE A O 1
ATOM 838 N N . LYS A 1 98 ? 2.293 -1.584 21.182 1.00 88.38 98 LYS A N 1
ATOM 839 C CA . LYS A 1 98 ? 3.590 -0.900 21.193 1.00 88.38 98 LYS A CA 1
ATOM 840 C C . LYS A 1 98 ? 3.580 0.313 22.126 1.00 88.38 98 LYS A C 1
ATOM 842 O O . LYS A 1 98 ? 4.505 0.496 22.900 1.00 88.38 98 LYS A O 1
ATOM 847 N N . ASN A 1 99 ? 2.536 1.136 22.064 1.00 88.12 99 ASN A N 1
ATOM 848 C CA . ASN A 1 99 ? 2.476 2.366 22.852 1.00 88.12 99 ASN A CA 1
ATOM 849 C C . ASN A 1 99 ? 2.159 2.137 24.338 1.00 88.12 99 ASN A C 1
ATOM 851 O O . ASN A 1 99 ? 2.447 3.017 25.140 1.00 88.12 99 ASN A O 1
ATOM 855 N N . ARG A 1 100 ? 1.496 1.032 24.697 1.00 85.62 100 ARG A N 1
ATOM 856 C CA . ARG A 1 100 ? 1.088 0.741 26.082 1.00 85.62 100 ARG A CA 1
ATOM 857 C C . ARG A 1 100 ? 2.092 -0.125 26.816 1.00 85.62 100 ARG A C 1
ATOM 859 O O . ARG A 1 100 ? 2.451 0.195 27.938 1.00 85.62 100 ARG A O 1
ATOM 866 N N . ASP A 1 101 ? 2.525 -1.188 26.155 1.00 82.94 101 ASP A N 1
ATOM 867 C CA . ASP A 1 101 ? 3.278 -2.275 26.775 1.00 82.94 101 ASP A CA 1
ATOM 868 C C . ASP A 1 101 ? 4.747 -2.270 26.316 1.00 82.94 101 ASP A C 1
ATOM 870 O O . ASP A 1 101 ? 5.509 -3.158 26.677 1.00 82.94 101 ASP A O 1
ATOM 874 N N . ASN A 1 102 ? 5.140 -1.289 25.487 1.00 82.50 102 ASN A N 1
ATOM 875 C CA . ASN A 1 102 ? 6.480 -1.133 24.909 1.00 82.50 102 ASN A CA 1
ATOM 876 C C . ASN A 1 102 ? 7.040 -2.413 24.253 1.00 82.50 102 ASN A C 1
ATOM 878 O O . ASN A 1 102 ? 8.246 -2.634 24.195 1.00 82.50 102 ASN A O 1
ATOM 882 N N . TYR A 1 103 ? 6.153 -3.275 23.753 1.00 78.88 103 TYR A N 1
ATOM 883 C CA . TYR A 1 103 ? 6.521 -4.553 23.157 1.00 78.88 103 TYR A CA 1
ATOM 884 C C . TYR A 1 103 ? 6.759 -4.380 21.651 1.00 78.88 103 TYR A C 1
ATOM 886 O O . TYR A 1 103 ? 5.864 -3.964 20.909 1.00 78.88 103 TYR A O 1
ATOM 894 N N . GLU A 1 104 ? 7.971 -4.675 21.177 1.00 74.94 104 GLU A N 1
ATOM 895 C CA . GLU A 1 104 ? 8.366 -4.403 19.787 1.00 74.94 104 GLU A CA 1
ATOM 896 C C . GLU A 1 104 ? 8.098 -5.568 18.826 1.00 74.94 104 GLU A C 1
ATOM 898 O O . GLU A 1 104 ? 7.760 -5.333 17.660 1.00 74.94 104 GLU A O 1
ATOM 903 N N . ASN A 1 105 ? 8.145 -6.8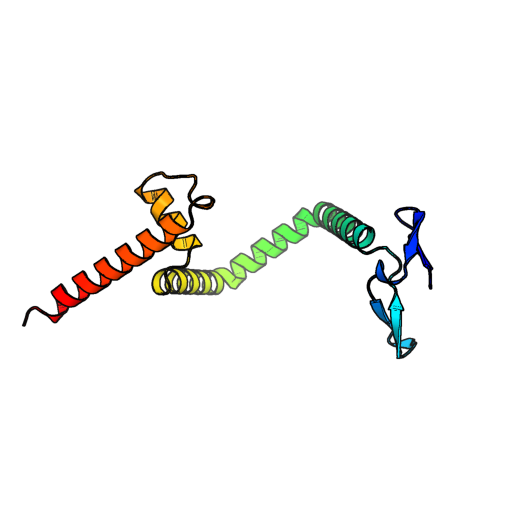17 19.300 1.00 75.50 105 ASN A N 1
ATOM 904 C CA . ASN A 1 105 ? 8.106 -8.006 18.441 1.00 75.50 105 ASN A CA 1
ATOM 905 C C . ASN A 1 105 ? 6.681 -8.529 18.161 1.00 75.50 105 ASN A C 1
ATOM 907 O O . ASN A 1 105 ? 6.395 -9.717 18.156 1.00 75.50 105 ASN A O 1
ATOM 911 N N . ILE A 1 106 ? 5.733 -7.624 17.909 1.00 72.31 106 ILE A N 1
ATOM 912 C CA . ILE A 1 106 ? 4.299 -7.961 17.760 1.00 72.31 106 ILE A CA 1
ATOM 913 C C . ILE A 1 106 ? 4.009 -8.744 16.460 1.00 72.31 106 ILE A C 1
ATOM 915 O O . ILE A 1 106 ? 2.936 -9.316 16.284 1.00 72.31 106 ILE A O 1
ATOM 919 N N . LEU A 1 107 ? 4.929 -8.722 15.492 1.00 71.19 107 LEU A N 1
ATOM 920 C CA . LEU A 1 107 ? 4.753 -9.392 14.199 1.00 71.19 107 LEU A CA 1
ATOM 921 C C . LEU A 1 107 ? 4.947 -10.909 14.273 1.00 71.19 107 LEU A C 1
ATOM 923 O O . LEU A 1 107 ? 4.312 -11.611 13.490 1.00 71.19 107 LEU A O 1
ATOM 927 N N . SER A 1 108 ? 5.781 -11.399 15.192 1.00 72.69 108 SER A N 1
ATOM 928 C CA . SER A 1 108 ? 6.042 -12.831 15.372 1.00 72.69 108 SER A CA 1
ATOM 929 C C . SER A 1 108 ? 4.924 -13.558 16.120 1.00 72.69 108 SER A C 1
ATOM 931 O O . SER A 1 108 ? 4.841 -14.779 16.038 1.00 72.69 108 SER A O 1
ATOM 933 N N . GLU A 1 109 ? 4.028 -12.832 16.798 1.00 81.25 109 GLU A N 1
ATOM 934 C CA . GLU A 1 109 ? 2.997 -13.423 17.660 1.00 81.25 109 GLU A CA 1
ATOM 935 C C . GLU A 1 109 ? 1.576 -12.929 17.317 1.00 81.25 109 GLU A C 1
ATOM 937 O O . GLU A 1 109 ? 1.024 -12.046 17.981 1.00 81.25 109 GLU A O 1
ATOM 942 N N . PRO A 1 110 ? 0.915 -13.519 16.301 1.00 87.19 110 PRO A N 1
ATOM 943 C CA . PRO A 1 110 ? -0.447 -13.142 15.906 1.00 87.19 110 PRO A CA 1
ATOM 944 C C . PRO A 1 110 ? -1.485 -13.308 17.026 1.00 87.19 110 PRO A C 1
ATOM 946 O O . PRO A 1 110 ? -2.407 -12.498 17.141 1.00 87.19 110 PRO A O 1
ATOM 949 N N . LYS A 1 111 ? -1.304 -14.311 17.897 1.00 90.12 111 LYS A N 1
ATOM 950 C CA . LYS A 1 111 ? -2.199 -14.594 19.033 1.00 90.12 111 LYS A CA 1
ATOM 951 C C . LYS A 1 111 ? -2.295 -13.418 20.008 1.00 90.12 111 LYS A C 1
ATOM 953 O O . LYS A 1 111 ? -3.376 -13.133 20.520 1.00 90.12 111 LYS A O 1
ATOM 958 N N . MET A 1 112 ? -1.200 -12.681 20.209 1.00 87.38 112 MET A N 1
ATOM 959 C CA . MET A 1 112 ? -1.197 -11.491 21.066 1.00 87.38 112 MET A CA 1
ATOM 960 C C . MET A 1 112 ? -2.137 -10.409 20.535 1.00 87.38 112 MET A C 1
ATOM 962 O O . MET A 1 112 ? -2.865 -9.779 21.302 1.00 87.38 112 MET A O 1
ATOM 966 N N . ILE A 1 113 ? -2.181 -10.225 19.213 1.00 90.56 113 ILE A N 1
ATOM 967 C CA . ILE A 1 113 ? -3.092 -9.273 18.570 1.00 90.56 113 ILE A CA 1
ATOM 968 C C . ILE A 1 113 ? -4.549 -9.694 18.799 1.00 90.56 113 ILE A C 1
ATOM 970 O O . ILE A 1 113 ? -5.387 -8.848 19.116 1.00 90.56 113 ILE A O 1
ATOM 974 N N . GLU A 1 114 ? -4.862 -10.980 18.645 1.00 92.81 114 GLU A N 1
ATOM 975 C CA . GLU A 1 114 ? -6.213 -11.520 18.843 1.00 92.81 114 GLU A CA 1
ATOM 976 C C . GLU A 1 114 ? -6.694 -11.363 20.286 1.00 92.81 114 GLU A C 1
ATOM 978 O O . GLU A 1 114 ? -7.789 -10.841 20.514 1.00 92.81 114 GLU A O 1
ATOM 983 N N . LEU A 1 115 ? -5.843 -11.700 21.257 1.00 92.25 115 LEU A N 1
ATOM 984 C CA . LEU A 1 115 ? -6.123 -11.509 22.678 1.00 92.25 115 LEU A CA 1
ATOM 985 C C . LEU A 1 115 ? -6.423 -10.039 22.995 1.00 92.25 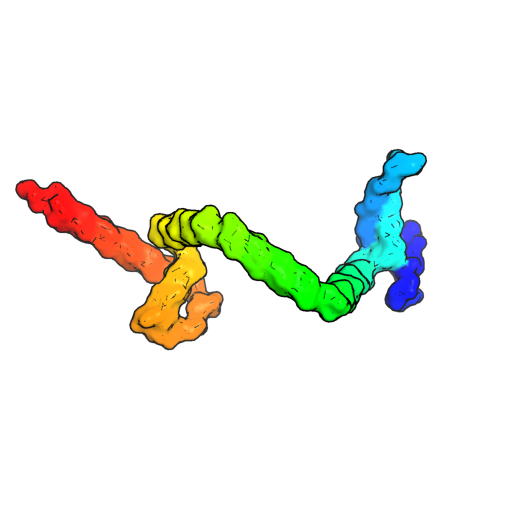115 LEU A C 1
ATOM 987 O O . LEU A 1 115 ? -7.421 -9.711 23.641 1.00 92.25 115 LEU A O 1
ATOM 991 N N . TYR A 1 116 ? -5.602 -9.122 22.478 1.00 92.94 116 TYR A N 1
ATOM 992 C CA . TYR A 1 116 ? -5.799 -7.690 22.687 1.00 92.94 116 TYR A CA 1
ATOM 993 C C . TYR A 1 116 ? -7.104 -7.182 22.060 1.00 92.94 116 TYR A C 1
ATOM 995 O O . TYR A 1 116 ? -7.797 -6.347 22.652 1.00 92.94 116 TYR A O 1
ATOM 1003 N N . LYS A 1 117 ? -7.483 -7.689 20.877 1.00 94.88 117 LYS A N 1
ATOM 1004 C CA . LYS A 1 117 ? -8.784 -7.383 20.260 1.00 94.88 117 LYS A CA 1
ATOM 1005 C C . LYS A 1 117 ? -9.933 -7.835 21.158 1.00 94.88 117 LYS A C 1
ATOM 1007 O O . LYS A 1 117 ? -10.828 -7.027 21.421 1.00 94.88 117 LYS A O 1
ATOM 1012 N N . ALA A 1 118 ? -9.891 -9.077 21.642 1.00 95.06 118 ALA A N 1
ATOM 1013 C CA . ALA A 1 118 ? -10.907 -9.635 22.531 1.00 95.06 118 ALA A CA 1
ATOM 1014 C C . ALA A 1 118 ? -11.042 -8.796 23.812 1.00 95.06 118 ALA A C 1
ATOM 1016 O O . ALA A 1 118 ? -12.145 -8.370 24.161 1.00 95.06 118 ALA A O 1
ATOM 1017 N N . ASN A 1 119 ? -9.916 -8.426 24.429 1.00 94.00 119 ASN A N 1
ATOM 1018 C CA . ASN A 1 119 ? -9.882 -7.556 25.604 1.00 94.00 119 ASN A CA 1
ATOM 1019 C C . ASN A 1 119 ? -10.520 -6.185 25.335 1.00 94.00 119 ASN A C 1
ATOM 1021 O O . ASN A 1 119 ? -11.330 -5.705 26.131 1.00 94.00 119 ASN A O 1
ATOM 1025 N N . ILE A 1 120 ? -10.220 -5.544 24.200 1.00 93.94 120 ILE A N 1
ATOM 1026 C CA . ILE A 1 120 ? -10.832 -4.254 23.849 1.00 93.94 120 ILE A CA 1
ATOM 1027 C C . ILE A 1 120 ? -12.349 -4.391 23.655 1.00 93.94 120 ILE A C 1
ATOM 1029 O O . ILE A 1 120 ? -13.098 -3.504 24.077 1.00 93.94 120 ILE A O 1
ATOM 1033 N N . LEU A 1 121 ? -12.817 -5.468 23.020 1.00 95.38 121 LEU A N 1
ATOM 1034 C CA . LEU A 1 121 ? -14.247 -5.723 22.830 1.00 95.38 121 LEU A CA 1
ATOM 1035 C C . LEU A 1 121 ? -14.957 -5.946 24.166 1.00 95.38 121 LEU A C 1
ATOM 1037 O O . LEU A 1 121 ? -15.960 -5.280 24.426 1.00 95.38 121 LEU A O 1
ATOM 1041 N N . LEU A 1 122 ? -14.389 -6.776 25.041 1.00 95.25 122 LEU A N 1
ATOM 1042 C CA . LEU A 1 122 ? -14.899 -7.012 26.391 1.00 95.25 122 LEU A CA 1
ATOM 1043 C C . LEU A 1 122 ? -15.042 -5.694 27.165 1.00 95.25 122 LEU A C 1
ATOM 1045 O O . LEU A 1 122 ? -16.095 -5.403 27.728 1.00 95.25 122 LEU A O 1
ATOM 1049 N N . GLN A 1 123 ? -14.013 -4.842 27.134 1.00 93.56 123 GLN A N 1
ATOM 1050 C CA . GLN A 1 123 ? -14.040 -3.537 27.801 1.00 93.56 123 GLN A CA 1
ATOM 1051 C C . GLN A 1 123 ? -15.111 -2.601 27.225 1.00 93.56 123 GLN A C 1
ATOM 1053 O O . GLN A 1 123 ? -15.752 -1.850 27.962 1.00 93.56 123 GLN A O 1
ATOM 1058 N N . ARG A 1 124 ? -15.350 -2.639 25.907 1.00 93.56 124 ARG A N 1
ATOM 1059 C CA . ARG A 1 124 ? -16.442 -1.878 25.275 1.00 93.56 124 ARG A CA 1
ATOM 1060 C C . ARG A 1 124 ? -17.813 -2.379 25.724 1.00 93.56 124 ARG A C 1
ATOM 1062 O O . ARG A 1 124 ? -18.685 -1.548 25.965 1.00 93.56 124 ARG A O 1
ATOM 1069 N N . ILE A 1 125 ? -17.996 -3.694 25.840 1.00 93.19 125 ILE A N 1
ATOM 1070 C CA . ILE A 1 125 ? -19.243 -4.310 26.314 1.00 93.19 125 ILE A CA 1
ATOM 1071 C C . ILE A 1 125 ? -19.495 -3.921 27.773 1.00 93.19 125 ILE A C 1
ATOM 1073 O O . ILE A 1 125 ? -20.546 -3.354 28.061 1.00 93.19 125 ILE A O 1
ATOM 1077 N N . LYS A 1 126 ? -18.504 -4.092 28.660 1.00 93.56 126 LYS A N 1
ATOM 1078 C CA . LYS A 1 126 ? -18.588 -3.684 30.076 1.00 93.56 126 LYS A CA 1
ATOM 1079 C C . LYS A 1 126 ? -19.015 -2.222 30.231 1.00 93.56 126 LYS A C 1
ATOM 1081 O O . LYS A 1 126 ? -19.933 -1.914 30.981 1.00 93.56 126 LYS A O 1
ATOM 1086 N N . ARG A 1 127 ? -18.415 -1.308 29.457 1.00 91.75 127 ARG A N 1
ATOM 1087 C CA . ARG A 1 127 ? -18.793 0.119 29.468 1.00 91.75 127 ARG A CA 1
ATOM 1088 C C . ARG A 1 127 ? -20.221 0.374 28.988 1.00 91.75 127 ARG A C 1
ATOM 1090 O O . ARG A 1 127 ? -20.868 1.275 29.510 1.00 91.75 127 ARG A O 1
ATOM 1097 N N . LYS A 1 128 ? -20.707 -0.377 27.993 1.00 90.75 128 LYS A N 1
ATOM 1098 C CA . LYS A 1 128 ? -22.103 -0.273 27.539 1.00 90.75 128 LYS A CA 1
ATOM 1099 C C . LYS A 1 128 ? -23.064 -0.752 28.624 1.00 90.75 128 LYS A C 1
ATOM 1101 O O . LYS A 1 128 ? -24.012 -0.034 28.914 1.00 90.75 128 LYS A O 1
ATOM 1106 N N . ILE A 1 129 ? -22.786 -1.898 29.244 1.00 92.00 129 ILE A N 1
ATOM 1107 C CA . ILE A 1 129 ? -23.594 -2.432 30.348 1.00 92.00 129 ILE A CA 1
ATOM 1108 C C . ILE A 1 129 ? -23.655 -1.412 31.487 1.00 92.00 129 ILE A C 1
ATOM 1110 O O . ILE A 1 129 ? -24.740 -1.025 31.886 1.00 92.00 129 ILE A O 1
ATOM 1114 N N . ASN A 1 130 ? -22.524 -0.855 31.921 1.00 89.62 130 ASN A N 1
ATOM 1115 C CA . ASN A 1 130 ? -22.521 0.139 33.001 1.00 89.62 130 ASN A CA 1
ATOM 1116 C C . ASN A 1 130 ? -23.275 1.437 32.654 1.00 89.62 130 ASN A C 1
ATOM 1118 O O . ASN A 1 130 ? -23.745 2.127 33.554 1.00 89.62 130 ASN A O 1
ATOM 1122 N N . LYS A 1 131 ? -23.361 1.796 31.365 1.00 86.88 131 LYS A N 1
ATOM 1123 C CA . LYS A 1 131 ? -24.053 3.008 30.905 1.00 86.88 131 LYS A CA 1
ATOM 1124 C C . LYS A 1 131 ? -25.567 2.816 30.773 1.00 86.88 131 LYS A C 1
ATOM 1126 O O . LYS A 1 131 ? -26.304 3.748 31.062 1.00 86.88 131 LYS A O 1
ATOM 1131 N N . TYR A 1 132 ? -26.014 1.654 30.299 1.00 82.31 132 TYR A N 1
ATOM 1132 C CA . TYR A 1 132 ? -27.424 1.393 29.965 1.00 82.31 132 TYR A CA 1
ATOM 1133 C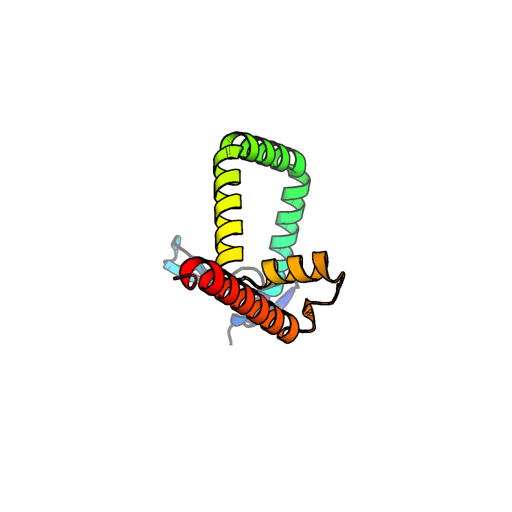 C . TYR A 1 132 ? -28.121 0.409 30.915 1.00 82.31 132 TYR A C 1
ATOM 1135 O O . TYR A 1 132 ? -29.340 0.306 30.888 1.00 82.31 132 TYR A O 1
ATOM 1143 N N . GLY A 1 133 ? -27.355 -0.313 31.730 1.00 64.69 133 GLY A N 1
ATOM 1144 C CA . GLY A 1 133 ? -27.820 -1.279 32.726 1.00 64.69 133 GLY A CA 1
ATOM 1145 C C . GLY A 1 133 ? -27.921 -0.715 34.144 1.00 64.69 133 GLY A C 1
ATOM 1146 O O . GLY A 1 133 ? -28.272 -1.453 35.050 1.00 64.69 133 GLY A O 1
ATOM 1147 N N . LYS A 1 134 ? -27.636 0.580 34.347 1.00 59.03 134 LYS A N 1
ATOM 1148 C CA . LYS A 1 134 ? -28.131 1.322 35.514 1.00 59.03 134 LYS A CA 1
ATOM 1149 C C . LYS A 1 134 ? -29.574 1.749 35.220 1.00 59.03 134 LYS A C 1
ATOM 1151 O O . LYS A 1 134 ? -29.807 2.879 34.796 1.00 59.03 134 LYS A O 1
ATOM 1156 N N . LYS A 1 135 ? -30.498 0.804 35.338 1.00 54.47 135 LYS A N 1
ATOM 1157 C CA . LYS A 1 135 ? -31.923 1.054 35.552 1.00 54.47 135 LYS A CA 1
ATOM 1158 C C . LYS A 1 135 ? -32.291 0.409 36.872 1.00 54.47 135 LYS A C 1
ATOM 1160 O O . LYS A 1 135 ? -31.756 -0.695 37.113 1.00 54.47 135 LYS A O 1
#